Protein AF-A0A1X7UWP9-F1 (afdb_monomer_lite)

pLDDT: mean 86.21, std 8.68, range [48.62, 94.69]

Sequence (171 aa):
MSVFDPRNLPAREEELFNYGTDKINMLTSFYGSPQKVILDGQEAVSQRDIHHEETASEWKLFRRIIFKQYRDKSLQDVLLTLIGKDDMRAGFPNLSKLAEILEVIPVTTATVERSFSSMKLIKTRLRSRMGEETLEHTMRICIEGPQQLSEQTLEHIIDEYRKIKRRKIVL

Secondary structure (DSSP, 8-state):
-GGG-GGGS-SSSGGGGGTTHHHHHHHHHHHSSPPEEEETTEEEEPPP---HHHHHHHHHHHHHHHHHHSTTS-HHHHHHHHHH-HHHHHH-HHHHHHHHHHHHS--STHHHHHHHHHHHHHS-GGGTT--HHHHHHHHHHHHHS-SS--HHHHHHHHHHHHHSPPP----

Organism: Amphimedon queenslandica (NCBI:txid400682)

Structure (mmCIF, N/CA/C/O backbone):
data_AF-A0A1X7UWP9-F1
#
_entry.id   AF-A0A1X7UWP9-F1
#
loop_
_atom_site.group_PDB
_atom_site.id
_atom_site.type_symbol
_atom_site.label_atom_id
_atom_site.label_alt_id
_atom_site.label_comp_id
_atom_site.label_asym_id
_atom_site.label_entity_id
_atom_site.label_seq_id
_atom_site.pdbx_PDB_ins_code
_atom_site.Cartn_x
_atom_site.Cartn_y
_atom_site.Cartn_z
_atom_site.occupancy
_atom_site.B_iso_or_equiv
_atom_site.auth_seq_id
_atom_site.auth_comp_id
_atom_site.auth_asym_id
_atom_site.auth_atom_id
_atom_site.pdbx_PDB_model_num
ATOM 1 N N . MET A 1 1 ? 3.821 8.035 -5.578 1.00 60.84 1 MET A N 1
ATOM 2 C CA . MET A 1 1 ? 3.725 6.656 -6.110 1.00 60.84 1 MET A CA 1
ATOM 3 C C . MET A 1 1 ? 3.688 6.553 -7.642 1.00 60.84 1 MET A C 1
ATOM 5 O O . MET A 1 1 ? 3.740 5.454 -8.165 1.00 60.84 1 MET A O 1
ATOM 9 N N . SER A 1 2 ? 3.737 7.665 -8.391 1.00 76.06 2 SER A N 1
ATOM 10 C CA . SER A 1 2 ? 3.725 7.663 -9.869 1.00 76.06 2 SER A CA 1
ATOM 11 C C . SER A 1 2 ? 5.006 7.137 -10.548 1.00 76.06 2 SER A C 1
ATOM 13 O O . SER A 1 2 ? 5.155 7.269 -11.758 1.00 76.06 2 SER A O 1
ATOM 15 N N . VAL A 1 3 ? 5.964 6.632 -9.762 1.00 84.62 3 VAL A N 1
ATOM 16 C CA . VAL A 1 3 ? 7.309 6.253 -10.220 1.00 84.62 3 VAL A CA 1
ATOM 17 C C . VAL A 1 3 ? 7.295 4.965 -11.046 1.00 84.62 3 VAL A C 1
ATOM 19 O O . VAL A 1 3 ? 8.101 4.824 -11.956 1.00 84.62 3 VAL A O 1
ATOM 22 N N . PHE A 1 4 ? 6.333 4.080 -10.780 1.00 87.25 4 PHE A N 1
ATOM 23 C CA . PHE A 1 4 ? 6.108 2.846 -11.532 1.00 87.25 4 PHE A CA 1
ATOM 24 C C . PHE A 1 4 ? 5.255 3.044 -12.794 1.00 87.25 4 PHE A C 1
ATOM 26 O O . PHE A 1 4 ? 5.093 2.102 -13.559 1.00 87.25 4 PHE A O 1
ATOM 33 N N . ASP A 1 5 ? 4.694 4.239 -13.014 1.00 90.62 5 ASP A N 1
ATOM 34 C CA . ASP A 1 5 ? 3.783 4.498 -14.132 1.00 90.62 5 ASP A CA 1
ATOM 35 C C . ASP A 1 5 ? 4.580 4.758 -15.420 1.00 90.62 5 ASP A C 1
ATOM 37 O O . ASP A 1 5 ? 5.272 5.784 -15.501 1.00 90.62 5 ASP A O 1
ATOM 41 N N . PRO A 1 6 ? 4.468 3.888 -16.443 1.00 90.31 6 PRO A N 1
ATOM 42 C CA . PRO A 1 6 ? 5.228 4.027 -17.682 1.00 90.31 6 PRO A CA 1
ATOM 43 C C . PRO A 1 6 ? 4.992 5.353 -18.412 1.00 90.31 6 PRO A C 1
ATOM 45 O O . PRO A 1 6 ? 5.881 5.835 -19.112 1.00 90.31 6 PRO A O 1
ATOM 48 N N . ARG A 1 7 ? 3.835 5.996 -18.205 1.00 88.19 7 ARG A N 1
ATOM 49 C CA . ARG A 1 7 ? 3.494 7.291 -18.820 1.00 88.19 7 ARG A CA 1
ATOM 50 C C . ARG A 1 7 ? 4.367 8.439 -18.324 1.00 88.19 7 ARG A C 1
ATOM 52 O O . ARG A 1 7 ? 4.493 9.446 -19.010 1.00 88.19 7 ARG A O 1
ATOM 59 N N . ASN A 1 8 ? 4.964 8.292 -17.143 1.00 89.81 8 ASN A N 1
ATOM 60 C CA . ASN A 1 8 ? 5.840 9.301 -16.556 1.00 89.81 8 ASN A CA 1
ATOM 61 C C . ASN A 1 8 ? 7.316 9.068 -16.895 1.00 89.81 8 ASN A C 1
ATOM 63 O O . ASN A 1 8 ? 8.161 9.787 -16.359 1.00 89.81 8 ASN A O 1
ATOM 67 N N . LEU A 1 9 ? 7.648 8.046 -17.690 1.00 88.75 9 LEU A N 1
ATOM 68 C CA . LEU A 1 9 ? 9.026 7.769 -18.076 1.00 88.75 9 LEU A CA 1
ATOM 69 C C . LEU A 1 9 ? 9.564 8.854 -19.018 1.00 88.75 9 LEU A C 1
ATOM 71 O O . LEU A 1 9 ? 8.813 9.389 -19.838 1.00 88.75 9 LEU A O 1
ATOM 75 N N . PRO A 1 10 ? 10.872 9.153 -18.951 1.00 89.81 10 PRO A N 1
ATOM 76 C CA . PRO A 1 10 ? 11.497 10.090 -19.873 1.00 89.81 10 PRO A CA 1
ATOM 77 C C . PRO A 1 10 ? 11.408 9.604 -21.326 1.00 89.81 10 PRO A C 1
ATOM 79 O O . PRO A 1 10 ? 11.168 8.427 -21.614 1.00 89.81 10 PRO A O 1
ATOM 82 N N . ALA A 1 11 ? 11.624 10.513 -22.277 1.00 86.81 11 ALA A N 1
ATOM 83 C CA . ALA A 1 11 ? 11.598 10.167 -23.696 1.00 86.81 11 ALA A CA 1
ATOM 84 C C . ALA A 1 11 ? 12.811 9.304 -24.093 1.00 86.81 11 ALA A C 1
ATOM 86 O O . ALA A 1 11 ? 12.663 8.352 -24.868 1.00 86.81 11 ALA A O 1
ATOM 87 N N . ARG A 1 12 ? 13.987 9.614 -23.529 1.00 87.50 12 ARG A N 1
ATOM 88 C CA . ARG A 1 12 ? 15.296 9.036 -23.874 1.00 87.50 12 ARG A CA 1
ATOM 89 C C . ARG A 1 12 ? 15.840 8.139 -22.758 1.00 87.50 12 ARG A C 1
ATOM 91 O O . ARG A 1 12 ? 15.633 8.423 -21.582 1.00 87.50 12 ARG A O 1
ATOM 98 N N . GLU A 1 13 ? 16.579 7.084 -23.121 1.00 85.31 13 GLU A N 1
ATOM 99 C CA . GLU A 1 13 ? 17.189 6.160 -22.138 1.00 85.31 13 GLU A CA 1
ATOM 100 C C . GLU A 1 13 ? 18.277 6.856 -21.293 1.00 85.31 13 GLU A C 1
ATOM 102 O O . GLU A 1 13 ? 18.469 6.507 -20.134 1.00 85.31 13 GLU A O 1
ATOM 107 N N . GLU A 1 14 ? 18.949 7.880 -21.824 1.00 84.88 14 GLU A N 1
ATOM 108 C CA . GLU A 1 14 ? 19.995 8.638 -21.111 1.00 84.88 14 GLU A CA 1
ATOM 109 C C . GLU A 1 14 ? 19.455 9.367 -19.869 1.00 84.88 14 GLU A C 1
ATOM 111 O O . GLU A 1 14 ? 20.091 9.397 -18.816 1.00 84.88 14 GLU A O 1
ATOM 116 N N . GLU A 1 15 ? 18.228 9.880 -19.957 1.00 85.81 15 GLU A N 1
ATOM 117 C CA . GLU A 1 15 ? 17.531 10.572 -18.866 1.00 85.81 15 GLU A CA 1
ATOM 118 C C . GLU A 1 15 ? 17.038 9.601 -17.777 1.00 85.81 15 GLU A C 1
ATOM 120 O O . GLU A 1 15 ? 16.640 10.008 -16.684 1.00 85.81 15 GLU A O 1
ATOM 125 N N . LEU A 1 16 ? 17.100 8.292 -18.039 1.00 87.00 16 LEU A N 1
ATOM 126 C CA . LEU A 1 16 ? 16.669 7.258 -17.106 1.00 87.00 16 LEU A CA 1
ATOM 127 C C . LEU A 1 16 ? 17.630 7.108 -15.918 1.00 87.00 16 LEU A C 1
ATOM 129 O O . LEU A 1 16 ? 17.238 6.564 -14.887 1.00 87.00 16 LEU A O 1
ATOM 133 N N . PHE A 1 17 ? 18.876 7.590 -16.030 1.00 86.06 17 PHE A N 1
ATOM 134 C CA . PHE A 1 17 ? 19.936 7.337 -15.046 1.00 86.06 17 PHE A CA 1
ATOM 135 C C . PHE A 1 17 ? 19.601 7.817 -13.625 1.00 86.06 17 PHE A C 1
ATOM 137 O O . PHE A 1 17 ? 19.989 7.165 -12.656 1.00 86.06 17 PHE A O 1
ATOM 144 N N . ASN A 1 18 ? 18.827 8.890 -13.477 1.00 85.25 18 ASN A N 1
ATOM 145 C CA . ASN A 1 18 ? 18.381 9.392 -12.169 1.00 85.25 18 ASN A CA 1
ATOM 146 C C . ASN A 1 18 ? 16.858 9.365 -12.004 1.00 85.25 18 ASN A C 1
ATOM 148 O O . ASN A 1 18 ? 16.332 9.814 -10.987 1.00 85.25 18 ASN A O 1
ATOM 152 N N . TYR A 1 19 ? 16.135 8.812 -12.981 1.00 90.31 19 TYR A N 1
ATOM 153 C CA . TYR A 1 19 ? 14.682 8.800 -12.946 1.00 90.31 19 TYR A CA 1
ATOM 154 C C . TYR A 1 19 ? 14.162 8.024 -11.733 1.00 90.31 19 TYR A C 1
ATOM 156 O O . TYR A 1 19 ? 14.537 6.870 -11.502 1.00 90.31 19 TYR A O 1
ATOM 164 N N . GLY A 1 20 ? 13.275 8.665 -10.973 1.00 88.88 20 GLY A N 1
ATOM 165 C CA . GLY A 1 20 ? 12.548 8.042 -9.872 1.00 88.88 20 GLY A CA 1
ATOM 166 C C . GLY A 1 20 ? 13.349 7.810 -8.592 1.00 88.88 20 GLY A C 1
ATOM 167 O O . GLY A 1 20 ? 12.741 7.424 -7.599 1.00 88.88 20 GLY A O 1
ATOM 168 N N . THR A 1 21 ? 14.660 8.080 -8.576 1.00 90.44 21 THR A N 1
ATOM 169 C CA . THR A 1 21 ? 15.532 7.816 -7.419 1.00 90.44 21 THR A CA 1
ATOM 170 C C . THR A 1 21 ? 15.033 8.517 -6.155 1.00 90.44 21 THR A C 1
ATOM 172 O O . THR A 1 21 ? 14.860 7.866 -5.131 1.00 90.44 21 THR A O 1
ATOM 175 N N . ASP A 1 22 ? 14.692 9.805 -6.237 1.00 90.12 22 ASP A N 1
ATOM 176 C CA . ASP A 1 22 ? 14.207 10.567 -5.075 1.00 90.12 22 ASP A CA 1
ATOM 177 C C . ASP A 1 22 ? 12.876 10.027 -4.540 1.00 90.12 22 ASP A C 1
ATOM 179 O O . ASP A 1 22 ? 12.648 9.973 -3.333 1.00 90.12 22 ASP A O 1
ATOM 183 N N . LYS A 1 23 ? 11.994 9.578 -5.442 1.00 90.44 23 LYS A N 1
ATOM 184 C CA . LYS A 1 23 ? 10.697 8.995 -5.074 1.00 90.44 23 LYS A CA 1
ATOM 185 C C . LYS A 1 23 ? 10.872 7.637 -4.402 1.00 90.44 23 LYS A C 1
ATOM 187 O O . LYS A 1 23 ? 10.157 7.354 -3.448 1.00 90.44 23 LYS A O 1
ATOM 192 N N . ILE A 1 24 ? 11.802 6.813 -4.884 1.00 91.56 24 ILE A N 1
ATOM 193 C CA . ILE A 1 24 ? 12.131 5.533 -4.249 1.00 91.56 24 ILE A CA 1
ATOM 194 C C . ILE A 1 24 ? 12.749 5.774 -2.875 1.00 91.56 24 ILE A C 1
ATOM 196 O O . ILE A 1 24 ? 12.265 5.184 -1.921 1.00 91.56 24 ILE A O 1
ATOM 200 N N . ASN A 1 25 ? 13.697 6.708 -2.750 1.00 90.31 25 ASN A N 1
ATOM 201 C CA . ASN A 1 25 ? 14.296 7.083 -1.464 1.00 90.31 25 ASN A CA 1
ATOM 202 C C . ASN A 1 25 ? 13.250 7.586 -0.452 1.00 90.31 25 ASN A C 1
ATOM 204 O O . ASN A 1 25 ? 13.318 7.281 0.734 1.00 90.31 25 ASN A O 1
ATOM 208 N N . MET A 1 26 ? 12.254 8.348 -0.914 1.00 88.94 26 MET A N 1
ATOM 209 C CA . MET A 1 26 ? 11.132 8.777 -0.076 1.00 88.94 26 MET A CA 1
ATOM 210 C C . MET A 1 26 ? 10.262 7.595 0.383 1.00 88.94 26 MET A C 1
ATOM 212 O O . MET A 1 26 ? 9.805 7.573 1.521 1.00 88.94 26 MET A O 1
ATOM 216 N N . LEU A 1 27 ? 10.008 6.615 -0.486 1.00 87.50 27 LEU A N 1
ATOM 217 C CA . LEU A 1 27 ? 9.214 5.437 -0.126 1.00 87.50 27 LEU A CA 1
ATOM 218 C C . LEU A 1 27 ? 9.978 4.519 0.829 1.00 87.50 27 LEU A C 1
ATOM 220 O O . LEU A 1 27 ? 9.414 4.053 1.814 1.00 87.50 27 LEU A O 1
ATOM 224 N N . THR A 1 28 ? 11.260 4.283 0.577 1.00 88.25 28 THR A N 1
ATOM 225 C CA . THR A 1 28 ? 12.109 3.444 1.427 1.00 88.25 28 THR A CA 1
ATOM 226 C C . THR A 1 28 ? 12.394 4.093 2.774 1.00 88.25 28 THR A C 1
ATOM 228 O O . THR A 1 28 ? 12.511 3.375 3.759 1.00 88.25 28 THR A O 1
ATOM 231 N N . SER A 1 29 ? 12.463 5.423 2.876 1.00 86.44 29 SER A N 1
ATOM 232 C CA . SER A 1 29 ? 12.579 6.082 4.182 1.00 86.44 29 SER A CA 1
ATOM 233 C C . SER A 1 29 ? 11.316 5.896 5.026 1.00 86.44 29 SER A C 1
ATOM 235 O O . SER A 1 29 ? 11.418 5.686 6.234 1.00 86.44 29 SER A O 1
ATOM 237 N N . PHE A 1 30 ? 10.138 5.907 4.397 1.00 84.38 30 PHE A N 1
ATOM 238 C CA . PHE A 1 30 ? 8.860 5.736 5.084 1.00 84.38 30 PHE A CA 1
ATOM 239 C C . PHE A 1 30 ? 8.556 4.271 5.441 1.00 84.38 30 PHE A C 1
ATOM 241 O O . PHE A 1 30 ? 8.181 3.985 6.577 1.00 84.38 30 PHE A O 1
ATOM 248 N N . TYR A 1 31 ? 8.732 3.347 4.490 1.00 84.19 31 TYR A N 1
ATOM 249 C CA . TYR A 1 31 ? 8.383 1.924 4.633 1.00 84.19 31 TYR A CA 1
ATOM 250 C C . TYR A 1 31 ? 9.557 1.024 5.052 1.00 84.19 31 TYR A C 1
ATOM 252 O O . TYR A 1 31 ? 9.349 -0.109 5.475 1.00 84.19 31 TYR A O 1
ATOM 260 N N . GLY A 1 32 ? 10.797 1.501 4.937 1.00 82.12 32 GLY A N 1
ATOM 261 C CA . GLY A 1 32 ? 11.998 0.784 5.383 1.00 82.12 32 GLY A CA 1
ATOM 262 C C . GLY A 1 32 ? 12.440 1.137 6.805 1.00 82.12 32 GLY A C 1
ATOM 263 O O . GLY A 1 32 ? 13.357 0.508 7.338 1.00 82.12 32 GLY A O 1
ATOM 264 N N . SER A 1 33 ? 11.794 2.123 7.435 1.00 81.00 33 SER A N 1
ATOM 265 C CA . SER A 1 33 ? 12.042 2.490 8.830 1.00 81.00 33 SER A CA 1
ATOM 266 C C . SER A 1 33 ? 11.075 1.751 9.759 1.00 81.00 33 SER A C 1
ATOM 268 O O . SER A 1 33 ? 9.874 1.742 9.486 1.00 81.00 33 SER A O 1
ATOM 270 N N . PRO A 1 34 ? 11.552 1.170 10.876 1.00 79.88 34 PRO A N 1
ATOM 271 C CA . PRO A 1 34 ? 10.669 0.594 11.885 1.00 79.88 34 PRO A CA 1
ATOM 272 C C . PRO A 1 34 ? 9.696 1.650 12.418 1.00 79.88 34 PRO A C 1
ATOM 274 O O . PRO A 1 34 ? 10.117 2.743 12.806 1.00 79.88 34 PRO A O 1
ATOM 277 N N . GLN A 1 35 ? 8.405 1.329 12.458 1.00 75.19 35 GLN A N 1
ATOM 278 C CA . GLN A 1 35 ? 7.385 2.220 13.000 1.00 75.19 35 GLN A CA 1
ATOM 279 C C . GLN A 1 35 ? 7.009 1.791 14.414 1.00 75.19 35 GLN A C 1
ATOM 281 O O . GLN A 1 35 ? 6.902 0.602 14.715 1.00 75.19 35 GLN A O 1
ATOM 286 N N . LYS A 1 36 ? 6.805 2.770 15.298 1.00 79.44 36 LYS A N 1
ATOM 287 C CA . LYS A 1 36 ? 6.216 2.508 16.611 1.00 79.44 36 LYS A CA 1
ATOM 288 C C . LYS A 1 36 ? 4.729 2.231 16.433 1.00 79.44 36 LYS A C 1
ATOM 290 O O . LYS A 1 36 ? 4.012 3.065 15.885 1.00 79.44 36 LYS A O 1
ATOM 295 N N . VAL A 1 37 ? 4.277 1.085 16.919 1.00 76.25 37 VAL A N 1
ATOM 296 C CA . VAL A 1 37 ? 2.875 0.670 16.894 1.00 76.25 37 VAL A CA 1
ATOM 297 C C . VAL A 1 37 ? 2.435 0.424 18.327 1.00 76.25 37 VAL A C 1
ATOM 299 O O . VAL A 1 37 ? 3.162 -0.189 19.099 1.00 76.25 37 VAL A O 1
ATOM 302 N N . ILE A 1 38 ? 1.250 0.899 18.699 1.00 76.38 38 ILE A N 1
ATOM 303 C CA . ILE A 1 38 ? 0.651 0.558 19.990 1.00 76.38 38 ILE A CA 1
ATOM 304 C C . ILE A 1 38 ? -0.298 -0.611 19.745 1.00 76.38 38 ILE A C 1
ATOM 306 O O . ILE A 1 38 ? -1.321 -0.446 19.082 1.00 76.38 38 ILE A O 1
ATOM 310 N N . LEU A 1 39 ? 0.053 -1.785 20.265 1.00 68.38 39 LEU A N 1
ATOM 311 C CA . LEU A 1 39 ? -0.790 -2.979 20.240 1.00 68.38 39 LEU A CA 1
ATOM 312 C C . LEU A 1 39 ? -1.164 -3.309 21.683 1.00 68.38 39 LEU A C 1
ATOM 314 O O . LEU A 1 39 ? -0.286 -3.435 22.531 1.00 68.38 39 LEU A O 1
ATOM 318 N N . ASP A 1 40 ? -2.463 -3.357 21.977 1.00 73.75 40 ASP A N 1
ATOM 319 C CA . ASP A 1 40 ? -3.000 -3.656 23.314 1.00 73.75 40 ASP A CA 1
ATOM 320 C C . ASP A 1 40 ? -2.409 -2.793 24.450 1.00 73.75 40 ASP A C 1
ATOM 322 O O . ASP A 1 40 ? -2.210 -3.242 25.577 1.00 73.75 40 ASP A O 1
ATOM 326 N N . GLY A 1 41 ? -2.110 -1.523 24.154 1.00 77.38 41 GLY A N 1
ATOM 327 C CA . GLY A 1 41 ? -1.527 -0.577 25.113 1.00 77.38 41 GLY A CA 1
ATOM 328 C C . GLY A 1 41 ? -0.019 -0.738 25.346 1.00 77.38 41 GLY A C 1
ATOM 329 O O . GLY A 1 41 ? 0.540 -0.016 26.171 1.00 77.38 41 GLY A O 1
ATOM 330 N N . GLN A 1 42 ? 0.651 -1.635 24.620 1.00 75.81 42 GLN A N 1
ATOM 331 C CA . GLN A 1 42 ? 2.102 -1.817 24.656 1.00 75.81 42 GLN A CA 1
ATOM 332 C C . GLN A 1 42 ? 2.762 -1.204 23.415 1.00 75.81 42 GLN A C 1
ATOM 334 O O . GLN A 1 42 ? 2.269 -1.357 22.296 1.00 75.81 42 GLN A O 1
ATOM 339 N N . GLU A 1 43 ? 3.892 -0.511 23.604 1.00 81.31 43 GLU A N 1
ATOM 340 C CA . GLU A 1 43 ? 4.730 -0.065 22.485 1.00 81.31 43 GLU A CA 1
ATOM 341 C C . GLU A 1 43 ? 5.413 -1.280 21.842 1.00 81.31 43 GLU A C 1
ATOM 343 O O . GLU A 1 43 ? 6.301 -1.899 22.425 1.00 81.31 43 GLU A O 1
ATOM 348 N N . ALA A 1 44 ? 5.009 -1.594 20.617 1.00 74.12 44 ALA A N 1
ATOM 349 C CA . ALA A 1 44 ? 5.679 -2.516 19.720 1.00 74.12 44 ALA A CA 1
ATOM 350 C C . ALA A 1 44 ? 6.415 -1.735 18.623 1.00 74.12 44 ALA A C 1
ATOM 352 O O . ALA A 1 44 ? 6.094 -0.588 18.304 1.00 74.12 44 ALA A O 1
ATOM 353 N N . VAL A 1 45 ? 7.416 -2.369 18.020 1.00 77.31 45 VAL A N 1
ATOM 354 C CA . VAL A 1 45 ? 8.126 -1.827 16.860 1.00 77.31 45 VAL A CA 1
ATOM 355 C C . VAL A 1 45 ? 7.857 -2.754 15.686 1.00 77.31 45 VAL A C 1
ATOM 357 O O . VAL A 1 45 ? 8.110 -3.955 15.781 1.00 77.31 45 VAL A O 1
ATOM 360 N N . SER A 1 46 ? 7.323 -2.213 14.591 1.00 72.25 46 SER A N 1
ATOM 361 C CA . SER A 1 46 ? 7.096 -2.987 13.375 1.00 72.25 46 SER A CA 1
ATOM 362 C C . SER A 1 46 ? 8.430 -3.452 12.791 1.00 72.25 46 SER A C 1
ATOM 364 O O . SER A 1 46 ? 9.435 -2.734 12.823 1.00 72.25 46 SER A O 1
ATOM 366 N N . GLN A 1 47 ? 8.448 -4.661 12.233 1.00 71.06 47 GLN A N 1
ATOM 367 C CA . GLN A 1 47 ? 9.589 -5.111 11.446 1.00 71.06 47 GLN A CA 1
ATOM 368 C C . GLN A 1 47 ? 9.735 -4.220 10.202 1.00 71.06 47 GLN A C 1
ATOM 370 O O . GLN A 1 47 ? 8.755 -3.679 9.691 1.00 71.06 47 GLN A O 1
ATOM 375 N N . ARG A 1 48 ? 10.974 -4.039 9.730 1.00 70.44 48 ARG A N 1
ATOM 376 C CA . ARG A 1 48 ? 11.223 -3.377 8.446 1.00 70.44 48 ARG A CA 1
ATOM 377 C C . ARG A 1 48 ? 10.812 -4.329 7.322 1.00 70.44 48 ARG A C 1
ATOM 379 O O . ARG A 1 48 ? 11.350 -5.431 7.234 1.00 70.44 48 ARG A O 1
ATOM 386 N N . ASP A 1 49 ? 9.877 -3.905 6.484 1.00 71.06 49 ASP A N 1
ATOM 387 C CA . ASP A 1 49 ? 9.415 -4.707 5.346 1.00 71.06 49 ASP A CA 1
ATOM 388 C C . ASP A 1 49 ? 10.330 -4.556 4.120 1.00 71.06 49 ASP A C 1
ATOM 390 O O . ASP A 1 49 ? 10.268 -5.367 3.198 1.00 71.06 49 ASP A O 1
ATOM 394 N N . ILE A 1 50 ? 11.155 -3.499 4.090 1.00 84.06 50 ILE A N 1
ATOM 395 C CA . ILE A 1 50 ? 11.889 -3.052 2.900 1.00 84.06 50 ILE A CA 1
ATOM 396 C C . ILE A 1 50 ? 13.307 -2.604 3.265 1.00 84.06 50 ILE A C 1
ATOM 398 O O . ILE A 1 50 ? 13.508 -1.814 4.191 1.00 84.06 50 ILE A O 1
ATOM 402 N N . HIS A 1 51 ? 14.300 -3.051 2.496 1.00 85.50 51 HIS A N 1
ATOM 403 C CA . HIS A 1 51 ? 15.701 -2.659 2.648 1.00 85.50 51 HIS A CA 1
ATOM 404 C C . HIS A 1 51 ? 16.062 -1.512 1.700 1.00 85.50 51 HIS A C 1
ATOM 406 O O . HIS A 1 51 ? 15.972 -1.635 0.478 1.00 85.50 51 HIS A O 1
ATOM 412 N N . HIS A 1 52 ? 16.512 -0.384 2.257 1.00 84.44 52 HIS A N 1
ATOM 413 C CA . HIS A 1 52 ? 16.764 0.843 1.494 1.00 84.44 52 HIS A CA 1
ATOM 414 C C . HIS A 1 52 ? 17.790 0.659 0.357 1.00 84.44 52 HIS A C 1
ATOM 416 O O . HIS A 1 52 ? 17.537 1.053 -0.782 1.00 84.44 52 HIS A O 1
ATOM 422 N N . GLU A 1 53 ? 18.951 0.068 0.650 1.00 84.75 53 GLU A N 1
ATOM 423 C CA . GLU A 1 53 ? 20.044 -0.092 -0.324 1.00 84.75 53 GLU A CA 1
ATOM 424 C C . GLU A 1 53 ? 19.717 -1.110 -1.425 1.00 84.75 53 GLU A C 1
ATOM 426 O O . GLU A 1 53 ? 20.006 -0.878 -2.605 1.00 84.75 53 GLU A O 1
ATOM 431 N N . GLU A 1 54 ? 19.059 -2.208 -1.051 1.00 90.12 54 GLU A N 1
ATOM 432 C CA . GLU A 1 54 ? 18.603 -3.236 -1.988 1.00 90.12 54 GLU A CA 1
ATOM 433 C C . GLU A 1 54 ? 17.548 -2.665 -2.935 1.00 90.12 54 GLU A C 1
ATOM 435 O O . GLU A 1 54 ? 17.696 -2.772 -4.149 1.00 90.12 54 GLU A O 1
ATOM 440 N N . THR A 1 55 ? 16.561 -1.932 -2.408 1.00 92.06 55 THR A N 1
ATOM 441 C CA . THR A 1 55 ? 15.516 -1.288 -3.222 1.00 92.06 55 THR A CA 1
ATOM 442 C C . THR A 1 55 ? 16.105 -0.304 -4.233 1.00 92.06 55 THR A C 1
ATOM 444 O O . THR A 1 55 ? 15.659 -0.241 -5.380 1.00 92.06 55 THR A O 1
ATOM 447 N N . ALA A 1 56 ? 17.127 0.467 -3.847 1.00 91.31 56 ALA A N 1
ATOM 448 C CA . ALA A 1 56 ? 17.794 1.391 -4.762 1.00 91.31 56 ALA A CA 1
ATOM 449 C C . ALA A 1 56 ? 18.515 0.649 -5.903 1.00 91.31 56 ALA A C 1
ATOM 451 O O . ALA A 1 56 ? 18.531 1.119 -7.045 1.00 91.31 56 ALA A O 1
ATOM 452 N N . SER A 1 57 ? 19.098 -0.512 -5.607 1.00 92.19 57 SER A N 1
ATOM 453 C CA . SER A 1 57 ? 19.766 -1.370 -6.590 1.00 92.19 57 SER A CA 1
ATOM 454 C C . SER A 1 57 ? 18.759 -2.057 -7.517 1.00 92.19 57 SER A C 1
ATOM 456 O O . SER A 1 57 ? 18.914 -1.997 -8.739 1.00 92.19 57 SER A O 1
ATOM 458 N N . GLU A 1 58 ? 17.679 -2.601 -6.957 1.00 94.38 58 GLU A N 1
ATOM 459 C CA . GLU A 1 58 ? 16.538 -3.151 -7.692 1.00 94.38 58 GLU A CA 1
ATOM 460 C C . GLU A 1 58 ? 15.943 -2.110 -8.645 1.00 94.38 58 GLU A C 1
ATOM 462 O O . GLU A 1 58 ? 15.769 -2.380 -9.833 1.00 94.38 58 GLU A O 1
ATOM 467 N N . TRP A 1 59 ? 15.708 -0.882 -8.170 1.00 94.44 59 TRP A N 1
ATOM 468 C CA . TRP A 1 59 ? 15.136 0.195 -8.980 1.00 94.44 59 TRP A CA 1
ATOM 469 C C . TRP A 1 59 ? 16.007 0.562 -10.182 1.00 94.44 59 TRP A C 1
ATOM 471 O O . TRP A 1 59 ? 15.491 0.767 -11.284 1.00 94.44 59 TRP A O 1
ATOM 481 N N . LYS A 1 60 ? 17.335 0.613 -10.004 1.00 92.31 60 LYS A N 1
ATOM 482 C CA . LYS A 1 60 ? 18.278 0.916 -11.094 1.00 92.31 60 LYS A CA 1
ATOM 483 C C . LYS A 1 60 ? 18.151 -0.067 -12.255 1.00 92.31 60 LYS A C 1
ATOM 485 O O . LYS A 1 60 ? 18.286 0.355 -13.408 1.00 92.31 60 LYS A O 1
ATOM 490 N N . LEU A 1 61 ? 17.898 -1.340 -11.954 1.00 92.75 61 LEU A N 1
ATOM 491 C CA . LEU A 1 61 ? 17.681 -2.400 -12.936 1.00 92.75 61 LEU A CA 1
ATOM 492 C C . LEU A 1 61 ? 16.253 -2.351 -13.486 1.00 92.75 61 LEU A C 1
ATOM 494 O O . LEU A 1 61 ? 16.056 -2.278 -14.702 1.00 92.75 61 LEU A O 1
ATOM 498 N N . PHE A 1 62 ? 15.260 -2.313 -12.600 1.00 93.06 62 PHE A N 1
ATOM 499 C CA . PHE A 1 62 ? 13.853 -2.414 -12.961 1.00 93.06 62 PHE A CA 1
ATOM 500 C C . PHE A 1 62 ? 13.383 -1.256 -13.840 1.00 93.06 62 PHE A C 1
ATOM 502 O O . PHE A 1 62 ? 12.713 -1.489 -14.840 1.00 93.06 62 PHE A O 1
ATOM 509 N N . ARG A 1 63 ? 13.812 -0.012 -13.588 1.00 91.25 63 ARG A N 1
ATOM 510 C CA . ARG A 1 63 ? 13.437 1.131 -14.444 1.00 91.25 63 ARG A CA 1
ATOM 511 C C . ARG A 1 63 ? 13.830 0.939 -15.914 1.00 91.25 63 ARG A C 1
ATOM 513 O O . ARG A 1 63 ? 13.132 1.425 -16.800 1.00 91.25 63 ARG A O 1
ATOM 520 N N . ARG A 1 64 ? 14.915 0.199 -16.189 1.00 91.25 64 ARG A N 1
ATOM 521 C CA . ARG A 1 64 ? 15.331 -0.158 -17.559 1.00 91.25 64 ARG A CA 1
ATOM 522 C C . ARG A 1 64 ? 14.392 -1.189 -18.170 1.00 91.25 64 ARG A C 1
ATOM 524 O O . ARG A 1 64 ? 14.088 -1.098 -19.356 1.00 91.25 64 ARG A O 1
ATOM 531 N N . ILE A 1 65 ? 13.918 -2.136 -17.362 1.00 91.56 65 ILE A N 1
ATOM 532 C CA . ILE A 1 65 ? 12.918 -3.130 -17.761 1.00 91.56 65 ILE A CA 1
ATOM 533 C C . ILE A 1 65 ? 11.599 -2.433 -18.093 1.00 91.56 65 ILE A C 1
ATOM 535 O O . ILE A 1 65 ? 11.078 -2.656 -19.183 1.00 91.56 65 ILE A O 1
ATOM 539 N N . ILE A 1 66 ? 11.104 -1.532 -17.235 1.00 91.69 66 ILE A N 1
ATOM 540 C CA . ILE A 1 66 ? 9.873 -0.777 -17.521 1.00 91.69 66 ILE A CA 1
ATOM 541 C C . ILE A 1 66 ? 10.030 0.008 -18.831 1.00 91.69 66 ILE A C 1
ATOM 543 O O . ILE A 1 66 ? 9.180 -0.092 -19.713 1.00 91.69 66 ILE A O 1
ATOM 547 N N . PHE A 1 67 ? 11.149 0.723 -18.998 1.00 91.38 67 PHE A N 1
ATOM 548 C CA . PHE A 1 67 ? 11.413 1.529 -20.193 1.00 91.38 67 PHE A CA 1
ATOM 549 C C . PHE A 1 67 ? 11.452 0.713 -21.491 1.00 91.38 67 PHE A C 1
ATOM 551 O O . PHE A 1 67 ? 10.986 1.195 -22.523 1.00 91.38 67 PHE A O 1
ATOM 558 N N . LYS A 1 68 ? 12.007 -0.507 -21.462 1.00 90.94 68 LYS A N 1
ATOM 559 C CA . LYS A 1 68 ? 12.179 -1.342 -22.664 1.00 90.94 68 LYS A CA 1
ATOM 560 C C . LYS A 1 68 ? 11.001 -2.266 -22.953 1.00 90.94 68 LYS A C 1
ATOM 562 O O . LYS A 1 68 ? 10.715 -2.507 -24.118 1.00 90.94 68 LYS A O 1
ATOM 567 N N . GLN A 1 69 ? 10.363 -2.812 -21.921 1.00 90.62 69 GLN A N 1
ATOM 568 C CA . GLN A 1 69 ? 9.418 -3.927 -22.057 1.00 90.62 69 GLN A CA 1
ATOM 569 C C . GLN A 1 69 ? 7.982 -3.581 -21.649 1.00 90.62 69 GLN A C 1
ATOM 571 O O . GLN A 1 69 ? 7.069 -4.293 -22.050 1.00 90.62 69 GLN A O 1
ATOM 576 N N . TYR A 1 70 ? 7.772 -2.518 -20.865 1.00 89.94 70 TYR A N 1
ATOM 577 C CA . TYR A 1 70 ? 6.454 -2.174 -20.312 1.00 89.94 70 TYR A CA 1
ATOM 578 C C . TYR A 1 70 ? 6.045 -0.725 -20.610 1.00 89.94 70 TYR A C 1
ATOM 580 O O . TYR A 1 70 ? 5.183 -0.169 -19.935 1.00 89.94 70 TYR A O 1
ATOM 588 N N . ARG A 1 71 ? 6.654 -0.086 -21.616 1.00 88.69 71 ARG A N 1
ATOM 589 C CA . ARG A 1 71 ? 6.421 1.334 -21.930 1.00 88.69 71 ARG A CA 1
ATOM 590 C C . ARG A 1 71 ? 4.990 1.623 -22.391 1.00 88.69 71 ARG A C 1
ATOM 592 O O . ARG A 1 71 ? 4.475 2.707 -22.145 1.00 88.69 71 ARG A O 1
ATOM 599 N N . ASP A 1 72 ? 4.370 0.657 -23.057 1.00 90.44 72 ASP A N 1
ATOM 600 C CA . ASP A 1 72 ? 2.992 0.682 -23.557 1.00 90.44 72 ASP A CA 1
ATOM 601 C C . ASP A 1 72 ? 1.960 0.199 -22.525 1.00 90.44 72 ASP A C 1
ATOM 603 O O . ASP A 1 72 ? 0.767 0.159 -22.821 1.00 90.44 72 ASP A O 1
ATOM 607 N N . LYS A 1 73 ? 2.400 -0.201 -21.327 1.00 92.31 73 LYS A N 1
ATOM 608 C CA . LYS A 1 73 ? 1.540 -0.808 -20.307 1.00 92.31 73 LYS A CA 1
ATOM 609 C C . LYS A 1 73 ? 0.987 0.223 -19.335 1.00 92.31 73 LYS A C 1
ATOM 611 O O . LYS A 1 73 ? 1.531 1.315 -19.167 1.00 92.31 73 LYS A O 1
ATOM 616 N N . SER A 1 74 ? -0.119 -0.127 -18.685 1.00 92.31 74 SER A N 1
ATOM 617 C CA . SER A 1 74 ? -0.665 0.694 -17.609 1.00 92.31 74 SER A CA 1
ATOM 618 C C . SER A 1 74 ? 0.164 0.543 -16.329 1.00 92.31 74 SER A C 1
ATOM 620 O O . SER A 1 74 ? 0.902 -0.429 -16.161 1.00 92.31 74 SER A O 1
ATOM 622 N N . LEU A 1 75 ? 0.012 1.488 -15.394 1.00 90.69 75 LEU A N 1
ATOM 623 C CA . LEU A 1 75 ? 0.558 1.340 -14.041 1.00 90.69 75 LEU A CA 1
ATOM 624 C C . LEU A 1 75 ? 0.113 0.007 -13.418 1.00 90.69 75 LEU A C 1
ATOM 626 O O . LEU A 1 75 ? 0.950 -0.717 -12.892 1.00 90.69 75 LEU A O 1
ATOM 630 N N . GLN A 1 76 ? -1.172 -0.340 -13.544 1.00 90.94 76 GLN A N 1
ATOM 631 C CA . GLN A 1 76 ? -1.727 -1.570 -12.979 1.00 90.94 76 GLN A CA 1
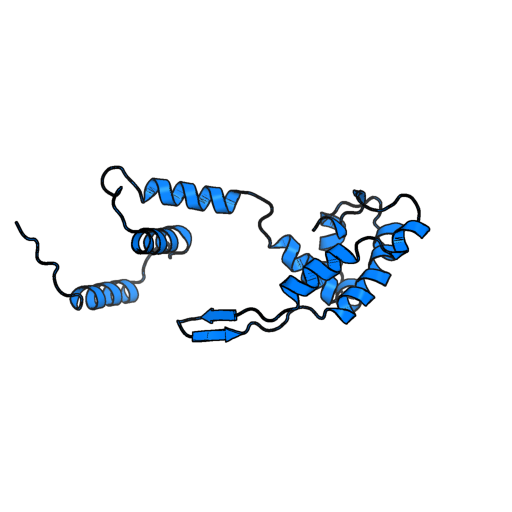ATOM 632 C C . GLN A 1 76 ? -1.024 -2.817 -13.522 1.00 90.94 76 GLN A C 1
ATOM 634 O O . GLN A 1 76 ? -0.663 -3.704 -12.759 1.00 90.94 76 GLN A O 1
ATOM 639 N N . ASP A 1 77 ? -0.769 -2.871 -14.830 1.00 92.81 77 ASP A N 1
ATOM 640 C CA . ASP A 1 77 ? -0.086 -4.011 -15.450 1.00 92.81 77 ASP A CA 1
ATOM 641 C C . ASP A 1 77 ? 1.345 -4.176 -14.922 1.00 92.81 77 ASP A C 1
ATOM 643 O O . ASP A 1 77 ? 1.812 -5.299 -14.725 1.00 92.81 77 ASP A O 1
ATOM 647 N N . VAL A 1 78 ? 2.052 -3.065 -14.681 1.00 93.56 78 VAL A N 1
ATOM 648 C CA . VAL A 1 78 ? 3.410 -3.077 -14.115 1.00 93.56 78 VAL A CA 1
ATOM 649 C C . VAL A 1 78 ? 3.391 -3.581 -12.673 1.00 93.56 78 VAL A C 1
ATOM 651 O O . VAL A 1 78 ? 4.208 -4.433 -12.321 1.00 93.56 78 VAL A O 1
ATOM 654 N N . LEU A 1 79 ? 2.452 -3.103 -11.853 1.00 93.06 79 LEU A N 1
ATOM 655 C CA . LEU A 1 79 ? 2.314 -3.533 -10.459 1.00 93.06 79 LEU A CA 1
ATOM 656 C C . LEU A 1 79 ? 1.925 -5.008 -10.370 1.00 93.06 79 LEU A C 1
ATOM 658 O O . LEU A 1 79 ? 2.606 -5.783 -9.703 1.00 93.06 79 LEU A O 1
ATOM 662 N N . LEU A 1 80 ? 0.919 -5.436 -11.133 1.00 92.44 80 LEU A N 1
ATOM 663 C CA . LEU A 1 80 ? 0.524 -6.841 -11.214 1.00 92.44 80 LEU A CA 1
ATOM 664 C C . LEU A 1 80 ? 1.631 -7.727 -11.789 1.00 92.44 80 LEU A C 1
ATOM 666 O O . LEU A 1 80 ? 1.694 -8.900 -11.451 1.00 92.44 80 LEU A O 1
ATOM 670 N N . THR A 1 81 ? 2.528 -7.199 -12.623 1.00 93.38 81 THR A N 1
ATOM 671 C CA . THR A 1 81 ? 3.695 -7.955 -13.099 1.00 93.38 81 THR A CA 1
ATOM 672 C C . THR A 1 81 ? 4.723 -8.173 -11.991 1.00 93.38 81 THR A C 1
ATOM 674 O O . THR A 1 81 ? 5.237 -9.284 -11.866 1.00 93.38 81 THR A O 1
ATOM 677 N N . LEU A 1 82 ? 5.013 -7.140 -11.193 1.00 93.31 82 LEU A N 1
ATOM 678 C CA . LEU A 1 82 ? 5.899 -7.244 -10.029 1.00 93.31 82 LEU A CA 1
ATOM 679 C C . LEU A 1 82 ? 5.345 -8.231 -8.996 1.00 93.31 82 LEU A C 1
ATOM 681 O O . LEU A 1 82 ? 6.085 -9.041 -8.457 1.00 93.31 82 LEU A O 1
ATOM 685 N N . ILE A 1 83 ? 4.033 -8.199 -8.763 1.00 93.12 83 ILE A N 1
ATOM 686 C CA . ILE A 1 83 ? 3.358 -9.051 -7.778 1.00 93.12 83 ILE A CA 1
ATOM 687 C C . ILE A 1 83 ? 3.082 -10.455 -8.346 1.00 93.12 83 ILE A C 1
ATOM 689 O O . ILE A 1 83 ? 3.095 -11.439 -7.625 1.00 93.12 83 ILE A O 1
ATOM 693 N N . GLY A 1 84 ? 2.795 -10.594 -9.635 1.00 89.81 84 GLY A N 1
ATOM 694 C CA . GLY A 1 84 ? 2.232 -11.825 -10.195 1.00 89.81 84 GLY A CA 1
ATOM 695 C C . GLY A 1 84 ? 3.245 -12.822 -10.755 1.00 89.81 84 GLY A C 1
ATOM 696 O O . GLY A 1 84 ? 2.894 -13.986 -10.926 1.00 89.81 84 GLY A O 1
ATOM 697 N N . LYS A 1 85 ? 4.474 -12.398 -11.077 1.00 91.94 85 LYS A N 1
ATOM 698 C CA . LYS A 1 85 ? 5.491 -13.273 -11.688 1.00 91.94 85 LYS A CA 1
ATOM 699 C C . LYS A 1 85 ? 6.567 -13.661 -10.682 1.00 91.94 85 LYS A C 1
ATOM 701 O O . LYS A 1 85 ? 7.234 -12.783 -10.140 1.00 91.94 85 LYS A O 1
ATOM 706 N N . ASP A 1 86 ? 6.807 -14.960 -10.526 1.00 91.38 86 ASP A N 1
ATOM 707 C CA . ASP A 1 86 ? 7.803 -15.484 -9.581 1.00 91.38 86 ASP A CA 1
ATOM 708 C C . ASP A 1 86 ? 9.215 -14.950 -9.857 1.00 91.38 86 ASP A C 1
ATOM 710 O O . ASP A 1 86 ? 9.889 -14.506 -8.932 1.00 91.38 86 ASP A O 1
ATOM 714 N N . ASP A 1 87 ? 9.625 -14.867 -11.126 1.00 92.19 87 ASP A N 1
ATOM 715 C CA . ASP A 1 87 ? 10.926 -14.294 -11.505 1.00 92.19 87 ASP A CA 1
ATOM 716 C C . ASP A 1 87 ? 11.047 -12.809 -11.125 1.00 92.19 87 ASP A C 1
ATOM 718 O O . ASP A 1 87 ? 12.119 -12.342 -10.740 1.00 92.19 87 ASP A O 1
ATOM 722 N N . MET A 1 88 ? 9.945 -12.054 -11.217 1.00 92.38 88 MET A N 1
ATOM 723 C CA . MET A 1 88 ? 9.924 -10.635 -10.845 1.00 92.38 88 MET A CA 1
ATOM 724 C C . MET A 1 88 ? 9.961 -10.470 -9.329 1.00 92.38 88 MET A C 1
ATOM 726 O O . MET A 1 88 ? 10.701 -9.625 -8.835 1.00 92.38 88 MET A O 1
ATOM 730 N N . ARG A 1 89 ? 9.237 -11.315 -8.591 1.00 91.94 89 ARG A N 1
ATOM 731 C CA . ARG A 1 89 ? 9.274 -11.341 -7.126 1.00 91.94 89 ARG A CA 1
ATOM 732 C C . ARG A 1 89 ? 10.637 -11.757 -6.588 1.00 91.94 89 ARG A C 1
ATOM 734 O O . ARG A 1 89 ? 11.109 -11.166 -5.624 1.00 91.94 89 ARG A O 1
ATOM 741 N N . ALA A 1 90 ? 11.280 -12.738 -7.216 1.00 92.12 90 ALA A N 1
ATOM 742 C CA . ALA A 1 90 ? 12.608 -13.202 -6.831 1.00 92.12 90 ALA A CA 1
ATOM 743 C C . ALA A 1 90 ? 13.707 -12.192 -7.200 1.00 92.12 90 ALA A C 1
ATOM 745 O O . ALA A 1 90 ? 14.645 -11.999 -6.431 1.00 92.12 90 ALA A O 1
ATOM 746 N N . GLY A 1 91 ? 13.598 -11.541 -8.363 1.00 92.81 91 GLY A N 1
ATOM 747 C CA . GLY A 1 91 ? 14.574 -10.551 -8.828 1.00 92.81 91 GLY A CA 1
ATOM 748 C C . GLY A 1 91 ? 14.411 -9.159 -8.212 1.00 92.81 91 GLY A C 1
ATOM 749 O O . GLY A 1 91 ? 15.387 -8.416 -8.126 1.00 92.81 91 GLY A O 1
ATOM 750 N N . PHE A 1 92 ? 13.193 -8.806 -7.792 1.00 94.69 92 PHE A N 1
ATOM 751 C CA . PHE A 1 92 ? 12.839 -7.494 -7.248 1.00 94.69 92 PHE A CA 1
ATOM 752 C C . PHE A 1 92 ? 11.934 -7.612 -6.005 1.00 94.69 92 PHE A C 1
ATOM 754 O O . PHE A 1 92 ? 10.799 -7.114 -6.019 1.00 94.69 92 PHE A O 1
ATOM 761 N N . PRO A 1 93 ? 12.376 -8.295 -4.933 1.00 93.25 93 PRO A N 1
ATOM 762 C CA . PRO A 1 93 ? 11.540 -8.559 -3.761 1.00 93.25 93 PRO A CA 1
ATOM 763 C C . PRO A 1 93 ? 11.075 -7.276 -3.062 1.00 93.25 93 PRO A C 1
ATOM 765 O O . PRO A 1 93 ? 9.903 -7.165 -2.693 1.00 93.25 93 PRO A O 1
ATOM 768 N N . ASN A 1 94 ? 11.944 -6.269 -2.935 1.00 93.44 94 ASN A N 1
ATOM 769 C CA . ASN A 1 94 ? 11.594 -5.013 -2.277 1.00 93.44 94 ASN A CA 1
ATOM 770 C C . ASN A 1 94 ? 10.634 -4.170 -3.136 1.00 93.44 94 ASN A C 1
ATOM 772 O O . ASN A 1 94 ? 9.667 -3.605 -2.618 1.00 93.44 94 ASN A O 1
ATOM 776 N N . LEU A 1 95 ? 10.841 -4.105 -4.458 1.00 93.88 95 LEU A N 1
ATOM 777 C CA . LEU A 1 95 ? 9.902 -3.422 -5.360 1.00 93.88 95 LEU A CA 1
ATOM 778 C C . LEU A 1 95 ? 8.552 -4.138 -5.442 1.00 93.88 95 LEU A C 1
ATOM 780 O O . LEU A 1 95 ? 7.522 -3.473 -5.543 1.00 93.88 95 LEU A O 1
ATOM 784 N N . SER A 1 96 ? 8.542 -5.468 -5.362 1.00 93.56 96 SER A N 1
ATOM 785 C CA . SER A 1 96 ? 7.307 -6.256 -5.296 1.00 93.56 96 SER A CA 1
ATOM 786 C C . SER A 1 96 ? 6.529 -5.931 -4.027 1.00 93.56 96 SER A C 1
ATOM 788 O O . SER A 1 96 ? 5.322 -5.711 -4.090 1.00 93.56 96 SER A O 1
ATOM 790 N N . LYS A 1 97 ? 7.221 -5.773 -2.893 1.00 91.00 97 LYS A N 1
ATOM 791 C CA . LYS A 1 97 ? 6.593 -5.326 -1.648 1.00 91.00 97 LYS A CA 1
ATOM 792 C C . LYS A 1 97 ? 6.031 -3.907 -1.750 1.00 91.00 97 LYS A C 1
ATOM 794 O O . LYS A 1 97 ? 4.914 -3.661 -1.303 1.00 91.00 97 LYS A O 1
ATOM 799 N N . LEU A 1 98 ? 6.757 -2.980 -2.382 1.00 90.94 98 LEU A N 1
ATOM 800 C CA . LEU A 1 98 ? 6.238 -1.633 -2.665 1.00 90.94 98 LEU A CA 1
ATOM 801 C C . LEU A 1 98 ? 5.004 -1.662 -3.571 1.00 90.94 98 LEU A C 1
ATOM 803 O O . LEU A 1 98 ? 4.096 -0.856 -3.371 1.00 90.94 98 LEU A O 1
ATOM 807 N N . ALA A 1 99 ? 4.967 -2.566 -4.551 1.00 91.50 99 ALA A N 1
ATOM 808 C CA . ALA A 1 99 ? 3.807 -2.744 -5.413 1.00 91.50 99 ALA A CA 1
ATOM 809 C C . ALA A 1 99 ? 2.601 -3.264 -4.616 1.00 91.50 99 ALA A C 1
ATOM 811 O O . ALA A 1 99 ? 1.524 -2.692 -4.731 1.00 91.50 99 ALA A O 1
ATOM 812 N N . GLU A 1 100 ? 2.787 -4.261 -3.744 1.00 90.44 100 GLU A N 1
ATOM 813 C CA . GLU A 1 100 ? 1.728 -4.749 -2.844 1.00 90.44 100 GLU A CA 1
ATOM 814 C C . GLU A 1 100 ? 1.182 -3.632 -1.947 1.00 90.44 100 GLU A C 1
ATOM 816 O O . GLU A 1 100 ? -0.029 -3.466 -1.825 1.00 90.44 100 GLU A O 1
ATOM 821 N N . ILE A 1 101 ? 2.068 -2.827 -1.354 1.00 88.38 101 ILE A N 1
ATOM 822 C CA . ILE A 1 101 ? 1.671 -1.678 -0.533 1.00 88.38 101 ILE A CA 1
ATOM 823 C C . ILE A 1 101 ? 0.845 -0.688 -1.363 1.00 88.38 101 ILE A C 1
ATOM 825 O O . ILE A 1 101 ? -0.195 -0.224 -0.907 1.00 88.38 101 ILE A O 1
ATOM 829 N N . LEU A 1 102 ? 1.275 -0.380 -2.586 1.00 87.38 102 LEU A N 1
ATOM 830 C CA . LEU A 1 102 ? 0.568 0.541 -3.475 1.00 87.38 102 LEU A CA 1
ATOM 831 C C . LEU A 1 102 ? -0.831 0.033 -3.862 1.00 87.38 102 LEU A C 1
ATOM 833 O O . LEU A 1 102 ? -1.754 0.841 -3.904 1.00 87.38 102 LEU A O 1
ATOM 837 N N . GLU A 1 103 ? -1.011 -1.270 -4.078 1.00 85.56 103 GLU A N 1
ATOM 838 C CA . GLU A 1 103 ? -2.331 -1.864 -4.353 1.00 85.56 103 GLU A CA 1
ATOM 839 C C . GLU A 1 103 ? -3.286 -1.776 -3.151 1.00 85.56 103 GLU A C 1
ATOM 841 O O . GLU A 1 103 ? -4.500 -1.663 -3.320 1.00 85.56 103 GLU A O 1
ATOM 846 N N . VAL A 1 104 ? -2.751 -1.817 -1.928 1.00 84.69 104 VAL A N 1
ATOM 847 C CA . VAL A 1 104 ? -3.552 -1.795 -0.691 1.00 84.69 104 VAL A CA 1
ATOM 848 C C . VAL A 1 104 ? -3.811 -0.370 -0.195 1.00 84.69 104 VAL A C 1
ATOM 850 O O . VAL A 1 104 ? -4.773 -0.137 0.541 1.00 84.69 104 VAL A O 1
ATOM 853 N N . ILE A 1 105 ? -2.998 0.612 -0.601 1.00 78.62 105 ILE A N 1
ATOM 854 C CA . ILE A 1 105 ? -3.243 2.009 -0.241 1.00 78.62 105 ILE A CA 1
ATOM 855 C C . ILE A 1 105 ? -4.554 2.463 -0.893 1.00 78.62 105 ILE A C 1
ATOM 857 O O . ILE A 1 105 ? -4.680 2.430 -2.119 1.00 78.62 105 ILE A O 1
ATOM 861 N N . PRO A 1 106 ? -5.530 2.955 -0.110 1.00 64.56 106 PRO A N 1
ATOM 862 C CA . PRO A 1 106 ? -6.752 3.496 -0.675 1.00 64.56 106 PRO A CA 1
ATOM 863 C C . PRO A 1 106 ? -6.410 4.723 -1.527 1.00 64.56 106 PRO A C 1
ATOM 865 O O . PRO A 1 106 ? -6.102 5.797 -1.017 1.00 64.56 106 PRO A O 1
ATOM 868 N N . VAL A 1 107 ? -6.469 4.563 -2.850 1.00 61.81 107 VAL A N 1
ATOM 869 C CA . VAL A 1 107 ? -6.289 5.664 -3.812 1.00 61.81 107 VAL A CA 1
ATOM 870 C C . VAL A 1 107 ? -7.514 6.593 -3.813 1.00 61.81 107 VAL A C 1
ATOM 872 O O . VAL A 1 107 ? -7.440 7.729 -4.276 1.00 61.81 107 VAL A O 1
ATOM 875 N N . THR A 1 108 ? -8.649 6.133 -3.275 1.00 61.03 108 THR A N 1
ATOM 876 C CA . THR A 1 108 ? -9.929 6.849 -3.299 1.00 61.03 108 THR A CA 1
ATOM 877 C C . THR A 1 108 ? -10.339 7.381 -1.926 1.00 61.03 108 THR A C 1
ATOM 879 O O . THR A 1 108 ? -9.988 6.839 -0.878 1.00 61.03 108 THR A O 1
ATOM 882 N N . THR A 1 109 ? -11.163 8.429 -1.931 1.00 61.62 109 THR A N 1
ATOM 883 C CA . THR A 1 109 ? -11.786 9.028 -0.740 1.00 61.62 109 THR A CA 1
ATOM 884 C C . THR A 1 109 ? -12.833 8.131 -0.078 1.00 61.62 109 THR A C 1
ATOM 886 O O . THR A 1 109 ? -13.390 8.521 0.944 1.00 61.62 109 THR A O 1
ATOM 889 N N . ALA A 1 110 ? -13.091 6.925 -0.595 1.00 69.88 110 ALA A N 1
ATOM 890 C CA . ALA A 1 110 ? -14.168 6.052 -0.130 1.00 69.88 110 ALA A CA 1
ATOM 891 C C . ALA A 1 110 ? -14.081 5.733 1.375 1.00 69.88 110 ALA A C 1
ATOM 893 O O . ALA A 1 110 ? -15.099 5.728 2.069 1.00 69.88 110 ALA A O 1
ATOM 894 N N . THR A 1 111 ? -12.874 5.525 1.914 1.00 68.00 111 THR A N 1
ATOM 895 C CA . THR A 1 111 ? -12.674 5.307 3.359 1.00 68.00 111 THR A CA 1
ATOM 896 C C . THR A 1 111 ? -13.051 6.549 4.168 1.00 68.00 111 THR A C 1
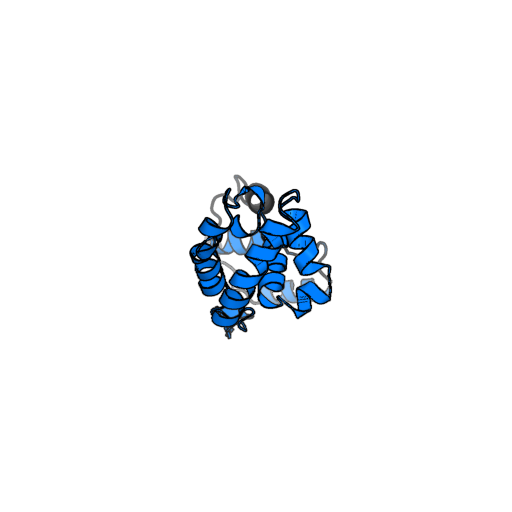ATOM 898 O O . THR A 1 111 ? -13.708 6.452 5.203 1.00 68.00 111 THR A O 1
ATOM 901 N N . VAL A 1 112 ? -12.695 7.733 3.669 1.00 78.06 112 VAL A N 1
ATOM 902 C CA . VAL A 1 112 ? -13.014 9.017 4.303 1.00 78.06 112 VAL A CA 1
ATOM 903 C C . VAL A 1 112 ? -14.523 9.279 4.252 1.00 78.06 112 VAL A C 1
ATOM 905 O O . VAL A 1 112 ? -15.124 9.645 5.261 1.00 78.06 112 VAL A O 1
ATOM 908 N N . GLU A 1 113 ? -15.168 9.006 3.118 1.00 84.31 113 GLU A N 1
ATOM 909 C CA . GLU A 1 113 ? -16.619 9.120 2.938 1.00 84.31 113 GLU A CA 1
ATOM 910 C C . GLU A 1 113 ? -17.395 8.170 3.858 1.00 84.31 113 GLU A C 1
ATOM 912 O O . GLU A 1 113 ? -18.376 8.584 4.484 1.00 84.31 113 GLU A O 1
ATOM 917 N N . ARG A 1 114 ? -16.929 6.923 4.018 1.00 83.50 114 ARG A N 1
ATOM 918 C CA . ARG A 1 114 ? -17.504 5.957 4.968 1.00 83.50 114 ARG A CA 1
ATOM 919 C C . ARG A 1 114 ? -17.418 6.472 6.405 1.00 83.50 114 ARG A C 1
ATOM 921 O O . ARG A 1 114 ? -18.415 6.418 7.131 1.00 83.50 114 ARG A O 1
ATOM 928 N N . SER A 1 115 ? -16.268 7.016 6.802 1.00 88.62 115 SER A N 1
ATOM 929 C CA . SER A 1 115 ? -16.070 7.608 8.129 1.00 88.62 115 SER A CA 1
ATOM 930 C C . SER A 1 115 ? -16.988 8.809 8.364 1.00 88.62 115 SER A C 1
ATOM 932 O O . SER A 1 115 ? -17.657 8.873 9.395 1.00 88.62 115 SER A O 1
ATOM 934 N N . PHE A 1 116 ? -17.112 9.726 7.399 1.00 89.19 116 PHE A N 1
ATOM 935 C CA . PHE A 1 116 ? -18.019 10.875 7.510 1.00 89.19 116 PHE A CA 1
ATOM 936 C C . PHE A 1 116 ? -19.497 10.472 7.531 1.00 89.19 116 PHE A C 1
ATOM 938 O O . PHE A 1 116 ? -20.274 11.042 8.300 1.00 89.19 116 PHE A O 1
ATOM 945 N N . SER A 1 117 ? -19.895 9.476 6.736 1.00 90.25 117 SER A N 1
ATOM 946 C CA . SER A 1 117 ? -21.258 8.935 6.747 1.00 90.25 117 SER A CA 1
ATOM 947 C C . SER A 1 117 ? -21.599 8.321 8.109 1.00 90.25 117 SER A C 1
ATOM 949 O O . SER A 1 117 ? -22.618 8.661 8.714 1.00 90.25 117 SER A O 1
ATOM 951 N N . SER A 1 118 ? -20.688 7.516 8.659 1.00 91.12 118 SER A N 1
ATOM 952 C CA . SER A 1 118 ? -20.829 6.923 9.995 1.00 91.12 118 SER A CA 1
ATOM 953 C C . SER A 1 118 ? -20.890 8.000 11.081 1.00 91.12 118 SER A C 1
ATOM 955 O O . SER A 1 118 ? -21.767 7.975 11.947 1.00 91.12 118 SER A O 1
ATOM 957 N N . MET A 1 119 ? -20.027 9.018 10.996 1.00 93.00 119 MET A N 1
ATOM 958 C CA . MET A 1 119 ? -20.048 10.156 11.916 1.00 93.00 119 MET A CA 1
ATOM 959 C C . MET A 1 119 ? -21.382 10.906 11.863 1.00 93.00 119 MET A C 1
ATOM 961 O O . MET A 1 119 ? -21.900 11.290 12.909 1.00 93.00 119 MET A O 1
ATOM 965 N N . LYS A 1 120 ? -21.969 11.089 10.674 1.00 91.31 120 LYS A N 1
ATOM 966 C CA . LYS A 1 120 ? -23.277 11.739 10.501 1.00 91.31 120 LYS A CA 1
ATOM 967 C C . LYS A 1 120 ? -24.412 10.947 11.159 1.00 91.31 120 LYS A C 1
ATOM 969 O O . LYS A 1 120 ? -25.322 11.558 11.716 1.00 91.31 120 LYS A O 1
ATOM 974 N N . LEU A 1 121 ? -24.355 9.613 11.131 1.00 91.81 121 LEU A N 1
ATOM 975 C CA . LEU A 1 121 ? -25.327 8.749 11.814 1.00 91.81 121 LEU A CA 1
ATOM 976 C C . LEU A 1 121 ? -25.171 8.795 13.341 1.00 91.81 121 LEU A C 1
ATOM 978 O O . LEU A 1 121 ? -26.163 8.798 14.069 1.00 91.81 121 LEU A O 1
ATOM 982 N N . ILE A 1 122 ? -23.935 8.870 13.839 1.00 92.75 122 ILE A N 1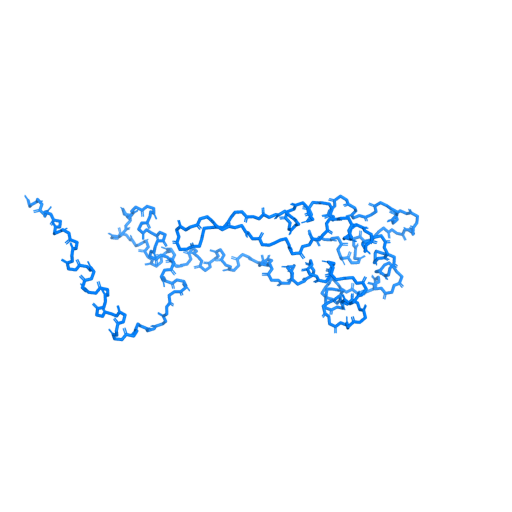
ATOM 983 C CA . ILE A 1 122 ? -23.642 8.894 15.279 1.00 92.75 122 ILE A CA 1
ATOM 984 C C . ILE A 1 122 ? -23.921 10.276 15.885 1.00 92.75 122 ILE A C 1
ATOM 986 O O . ILE A 1 122 ? -24.566 10.387 16.934 1.00 92.75 122 ILE A O 1
ATOM 990 N N . LYS A 1 123 ? -23.452 11.342 15.231 1.00 92.38 123 LYS A N 1
ATOM 991 C CA . LYS A 1 123 ? -23.526 12.725 15.711 1.00 92.38 123 LYS A CA 1
ATOM 992 C C . LYS A 1 123 ? -24.821 13.391 15.253 1.00 92.38 123 LYS A C 1
ATOM 994 O O . LYS A 1 123 ? -24.849 14.262 14.388 1.00 92.38 123 LYS A O 1
ATOM 999 N N . THR A 1 124 ? -25.918 12.976 15.873 1.00 91.62 124 THR A N 1
ATOM 1000 C CA . THR A 1 124 ? -27.245 13.561 15.647 1.00 91.62 124 THR A CA 1
ATOM 1001 C C . THR A 1 124 ? -27.437 14.856 16.441 1.00 91.62 124 THR A C 1
ATOM 1003 O O . THR A 1 124 ? -26.663 15.170 17.347 1.00 91.62 124 THR A O 1
ATOM 1006 N N . ARG A 1 125 ? -28.522 15.599 16.169 1.00 90.62 125 ARG A N 1
ATOM 1007 C CA . ARG A 1 125 ? -28.887 16.819 16.921 1.00 90.62 125 ARG A CA 1
ATOM 1008 C C . ARG A 1 125 ? -28.886 16.594 18.440 1.00 90.62 125 ARG A C 1
ATOM 1010 O O . ARG A 1 125 ? -28.362 17.423 19.181 1.00 90.62 125 ARG A O 1
ATOM 1017 N N . LEU A 1 126 ? -29.417 15.452 18.885 1.00 91.06 126 LEU A N 1
ATOM 1018 C CA . LEU A 1 126 ? -29.506 15.066 20.299 1.00 91.06 126 LEU A CA 1
ATOM 1019 C C . LEU A 1 126 ? -28.163 14.602 20.891 1.00 91.06 126 LEU A C 1
ATOM 1021 O O . LEU A 1 126 ? -27.974 14.664 22.100 1.00 91.06 126 LEU A O 1
ATOM 1025 N N . ARG A 1 127 ? -27.218 14.165 20.048 1.00 87.75 127 ARG A N 1
ATOM 1026 C CA . ARG A 1 127 ? -25.880 13.678 20.431 1.00 87.75 127 ARG A CA 1
ATOM 1027 C C . ARG A 1 127 ? -24.758 14.651 20.040 1.00 87.75 127 ARG A C 1
ATOM 1029 O O . ARG A 1 127 ? -23.590 14.283 19.983 1.00 87.75 127 ARG A O 1
ATOM 1036 N N . SER A 1 128 ? -25.094 15.911 19.783 1.00 87.00 128 SER A N 1
ATOM 1037 C CA . SER A 1 128 ? -24.163 16.917 19.254 1.00 87.00 128 SER A CA 1
ATOM 1038 C C . SER A 1 128 ? -23.021 17.289 20.214 1.00 87.00 128 SER A C 1
ATOM 1040 O O . SER A 1 128 ? -21.967 17.720 19.748 1.00 87.00 128 SER A O 1
ATOM 1042 N N . ARG A 1 129 ? -23.198 17.074 21.528 1.00 87.62 129 ARG A N 1
ATOM 1043 C CA . ARG A 1 129 ? -22.213 17.375 22.591 1.00 87.62 129 ARG A CA 1
ATOM 1044 C C . ARG A 1 129 ? -21.329 16.185 23.000 1.00 87.62 129 ARG A C 1
ATOM 1046 O O . ARG A 1 129 ? -20.748 16.214 24.081 1.00 87.62 129 ARG A O 1
ATOM 1053 N N . MET A 1 130 ? -21.257 15.119 22.199 1.00 89.06 130 MET A N 1
ATOM 1054 C CA . MET A 1 130 ? -20.327 14.014 22.469 1.00 89.06 130 MET A CA 1
ATOM 1055 C C . MET A 1 130 ? -18.873 14.508 22.447 1.00 89.06 130 MET A C 1
ATOM 1057 O 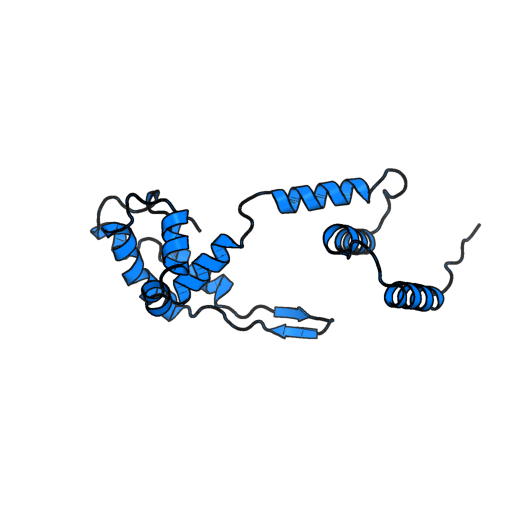O . MET A 1 130 ? -18.497 15.261 21.549 1.00 89.06 130 MET A O 1
ATOM 1061 N N . GLY A 1 131 ? -18.076 14.075 23.428 1.00 90.50 131 GLY A N 1
ATOM 1062 C CA . GLY A 1 131 ? -16.631 14.313 23.445 1.00 90.50 131 GLY A CA 1
ATOM 1063 C C . GLY A 1 131 ? -15.918 13.531 22.341 1.00 90.50 131 GLY A C 1
ATOM 1064 O O . GLY A 1 131 ? -16.450 12.534 21.847 1.00 90.50 131 GLY A O 1
ATOM 1065 N N . GLU A 1 132 ? -14.723 13.986 21.969 1.00 90.69 132 GLU A N 1
ATOM 1066 C CA . GLU A 1 132 ? -13.911 13.412 20.888 1.00 90.69 132 GLU A CA 1
ATOM 1067 C C . GLU A 1 132 ? -13.619 11.925 21.109 1.00 90.69 132 GLU A C 1
ATOM 1069 O O . GLU A 1 132 ? -13.958 11.108 20.261 1.00 90.69 132 GLU A O 1
ATOM 1074 N N . GLU A 1 133 ? -13.147 11.560 22.301 1.00 91.94 133 GLU A N 1
ATOM 1075 C CA . GLU A 1 133 ? -12.876 10.170 22.683 1.00 91.94 133 GLU A CA 1
ATOM 1076 C C . GLU A 1 133 ? -14.120 9.271 22.540 1.00 91.94 133 GLU A C 1
ATOM 1078 O O . GLU A 1 133 ? -14.069 8.176 21.985 1.00 91.94 133 GLU A O 1
ATOM 1083 N N . THR A 1 134 ? -15.286 9.719 23.020 1.00 90.88 134 THR A N 1
ATOM 1084 C CA . THR A 1 134 ? -16.517 8.917 22.916 1.00 90.88 134 THR A CA 1
ATOM 1085 C C . THR A 1 134 ? -16.977 8.784 21.464 1.00 90.88 134 THR A C 1
ATOM 1087 O O . THR A 1 134 ? -17.506 7.738 21.075 1.00 90.88 134 THR A O 1
ATOM 1090 N N . LEU A 1 135 ? -16.810 9.840 20.663 1.00 92.50 135 LEU A N 1
ATOM 1091 C CA . LEU A 1 135 ? -17.124 9.815 19.240 1.00 92.50 135 LEU A CA 1
ATOM 1092 C C . LEU A 1 135 ? -16.211 8.833 18.501 1.00 92.50 135 LEU A C 1
ATOM 1094 O O . LEU A 1 135 ? -16.735 8.000 17.765 1.00 92.50 135 LEU A O 1
ATOM 1098 N N . GLU A 1 136 ? -14.901 8.876 18.751 1.00 91.88 136 GLU A N 1
ATOM 1099 C CA . GLU A 1 136 ? -13.921 7.967 18.151 1.00 91.88 136 GLU A CA 1
ATOM 1100 C C . GLU A 1 136 ? -14.261 6.505 18.459 1.00 91.88 136 GLU A C 1
ATOM 1102 O O . GLU A 1 136 ? -14.432 5.708 17.537 1.00 91.88 136 GLU A O 1
ATOM 1107 N N . HIS A 1 137 ? -14.461 6.156 19.735 1.00 91.38 137 HIS A N 1
ATOM 1108 C CA . HIS A 1 137 ? -14.818 4.790 20.128 1.00 91.38 137 HIS A CA 1
ATOM 1109 C C . HIS A 1 137 ? -16.129 4.322 19.480 1.00 91.38 137 HIS A C 1
ATOM 1111 O O . HIS A 1 137 ? -16.213 3.199 18.982 1.00 91.38 137 HIS A O 1
ATOM 1117 N N . THR A 1 138 ? -17.152 5.185 19.432 1.00 91.50 138 THR A N 1
ATOM 1118 C CA . THR A 1 138 ? -18.439 4.835 18.805 1.00 91.50 138 THR A CA 1
ATOM 1119 C C . THR A 1 138 ? -18.287 4.642 17.296 1.00 91.50 138 THR A C 1
ATOM 1121 O O . THR A 1 138 ? -18.874 3.719 16.735 1.00 91.50 138 THR A O 1
ATOM 1124 N N . MET A 1 139 ? -17.505 5.496 16.630 1.00 92.94 139 MET A N 1
ATOM 1125 C CA . MET A 1 139 ? -17.216 5.369 15.201 1.00 92.94 139 MET A CA 1
ATOM 1126 C C . MET A 1 139 ? -16.441 4.089 14.905 1.00 92.94 139 MET A C 1
ATOM 1128 O O . MET A 1 139 ? -16.809 3.379 13.975 1.00 92.94 139 MET A O 1
ATOM 1132 N N . ARG A 1 140 ? -15.439 3.751 15.724 1.00 91.38 140 ARG A N 1
ATOM 1133 C CA . ARG A 1 140 ? -14.663 2.514 15.587 1.00 91.38 140 ARG A CA 1
ATOM 1134 C C . ARG A 1 140 ? -15.561 1.281 15.679 1.00 91.38 140 ARG A C 1
ATOM 1136 O O . ARG A 1 140 ? -15.491 0.423 14.811 1.00 91.38 140 ARG A O 1
ATOM 1143 N N . ILE A 1 141 ? -16.470 1.237 16.657 1.00 90.19 141 ILE A N 1
ATOM 1144 C CA . ILE A 1 141 ? -17.462 0.154 16.774 1.00 90.19 141 ILE A CA 1
ATOM 1145 C C . ILE A 1 141 ? -18.417 0.141 15.570 1.00 90.19 141 ILE A C 1
ATOM 1147 O O . ILE A 1 141 ? -18.766 -0.921 15.077 1.00 90.19 141 ILE A O 1
ATOM 1151 N N . CYS A 1 142 ? -18.851 1.302 15.077 1.00 90.31 142 CYS A N 1
ATOM 1152 C CA . CYS A 1 142 ? -19.786 1.375 13.952 1.00 90.31 142 CYS A CA 1
ATOM 1153 C C . CYS A 1 142 ? -19.174 0.915 12.618 1.00 90.31 142 CYS A C 1
ATOM 1155 O O . CYS A 1 142 ? -19.901 0.400 11.772 1.00 90.31 142 CYS A O 1
ATOM 1157 N N . ILE A 1 143 ? -17.879 1.160 12.407 1.00 90.19 143 ILE A N 1
ATOM 1158 C CA . ILE A 1 143 ? -17.187 0.878 11.142 1.00 90.19 143 ILE A CA 1
ATOM 1159 C C . ILE A 1 143 ? -16.561 -0.521 11.158 1.00 90.19 143 ILE A C 1
ATOM 1161 O O . ILE A 1 143 ? -16.704 -1.249 10.182 1.00 90.19 143 ILE A O 1
ATOM 1165 N N . GLU A 1 144 ? -15.892 -0.884 12.256 1.00 89.88 144 GLU A N 1
ATOM 1166 C CA . GLU A 1 144 ? -15.079 -2.106 12.374 1.00 89.88 144 GLU A CA 1
ATOM 1167 C C . GLU A 1 144 ? -15.697 -3.152 13.317 1.00 89.88 144 GLU A C 1
ATOM 1169 O O . GLU A 1 144 ? -15.171 -4.253 13.472 1.00 89.88 144 GLU A O 1
ATOM 1174 N N . GLY A 1 145 ? -16.787 -2.810 14.008 1.00 87.81 145 GLY A N 1
ATOM 1175 C CA . GLY A 1 145 ? -17.427 -3.714 14.956 1.00 87.81 145 GLY A CA 1
ATOM 1176 C C . GLY A 1 145 ? -18.146 -4.879 14.272 1.00 87.81 145 GLY A C 1
ATOM 1177 O O . GLY A 1 145 ? -18.560 -4.783 13.113 1.00 87.81 145 GLY A O 1
ATOM 1178 N N . PRO A 1 146 ? -18.336 -5.996 14.993 1.00 87.00 146 PRO A N 1
ATOM 1179 C CA . PRO A 1 146 ? -19.044 -7.146 14.457 1.00 87.00 146 PRO A CA 1
ATOM 1180 C C . PRO A 1 146 ? -20.522 -6.809 14.223 1.00 87.00 146 PRO A C 1
ATOM 1182 O O . PRO A 1 146 ? -21.140 -6.077 14.995 1.00 87.00 146 PRO A O 1
ATOM 1185 N N . GLN A 1 147 ? -21.118 -7.398 13.183 1.00 85.06 147 GLN A N 1
ATOM 1186 C CA . GLN A 1 147 ? -22.536 -7.188 12.862 1.00 85.06 147 GLN A CA 1
ATOM 1187 C C . GLN A 1 147 ? -23.468 -7.668 13.988 1.00 85.06 147 GLN A C 1
ATOM 1189 O O . GLN A 1 147 ? -24.550 -7.117 14.185 1.00 85.06 147 GLN A O 1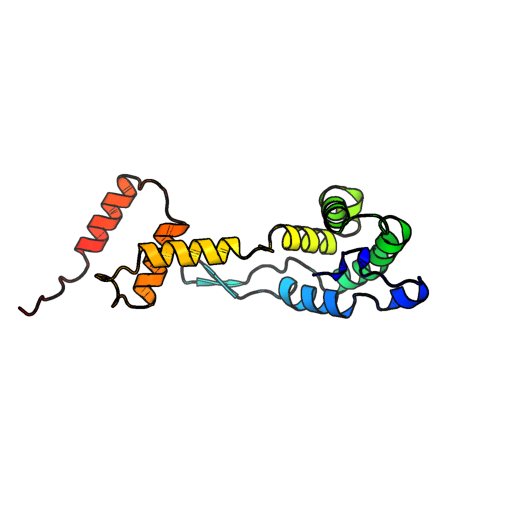
ATOM 1194 N N . GLN A 1 148 ? -23.045 -8.700 14.721 1.00 87.69 148 GLN A N 1
ATOM 1195 C CA . GLN A 1 148 ? -23.733 -9.235 15.888 1.00 87.69 148 GLN A CA 1
ATOM 1196 C C . GLN A 1 148 ? -22.711 -9.506 16.988 1.00 87.69 148 GLN A C 1
ATOM 1198 O O . GLN A 1 148 ? -21.623 -10.020 16.728 1.00 87.69 148 GLN A O 1
ATOM 1203 N N . LEU A 1 149 ? -23.067 -9.163 18.222 1.00 87.38 149 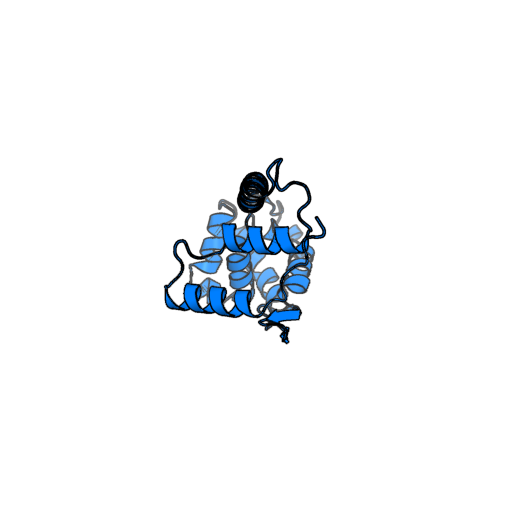LEU A N 1
ATOM 1204 C CA . LEU A 1 149 ? -22.274 -9.523 19.390 1.00 87.38 149 LEU A CA 1
ATOM 1205 C C . LEU A 1 149 ? -22.616 -10.952 19.806 1.00 87.38 149 LEU A C 1
ATOM 1207 O O . LEU A 1 149 ? -23.787 -11.329 19.818 1.00 87.38 149 LEU A O 1
ATOM 1211 N N . SER A 1 150 ? -21.596 -11.728 20.173 1.00 92.12 150 SER A N 1
ATOM 1212 C CA . SER A 1 150 ? -21.831 -13.009 20.834 1.00 92.12 150 SER A CA 1
ATOM 1213 C C . SER A 1 150 ? -22.460 -12.775 22.211 1.00 92.12 150 SER A C 1
ATOM 1215 O O . SER A 1 150 ? -22.210 -11.746 22.846 1.00 92.12 150 SER A O 1
ATOM 1217 N N . GLU A 1 151 ? -23.251 -13.735 22.686 1.00 92.94 151 GLU A N 1
ATOM 1218 C CA . GLU A 1 151 ? -23.888 -13.662 24.006 1.00 92.94 151 GLU A CA 1
ATOM 1219 C C . GLU A 1 151 ? -22.845 -13.497 25.121 1.00 92.94 151 GLU A C 1
ATOM 1221 O O . GLU A 1 151 ? -22.972 -12.614 25.963 1.00 92.94 151 GLU A O 1
ATOM 1226 N N . GLN A 1 152 ? -21.727 -14.223 25.022 1.00 93.06 152 GLN A N 1
ATOM 1227 C CA . GLN A 1 152 ? -20.593 -14.115 25.946 1.00 93.06 152 GLN A CA 1
ATOM 1228 C C . GLN A 1 152 ? -19.989 -12.702 25.970 1.00 93.06 152 GLN A C 1
ATOM 1230 O O . GLN A 1 152 ? -19.692 -12.155 27.031 1.00 93.06 152 GLN A O 1
ATOM 1235 N N . THR A 1 153 ? -19.814 -12.079 24.798 1.00 90.44 153 THR A N 1
ATOM 1236 C CA . THR A 1 153 ? -19.305 -10.703 24.708 1.00 90.44 153 THR A CA 1
ATOM 1237 C C . THR A 1 153 ? -20.295 -9.711 25.312 1.00 90.44 153 THR A C 1
ATOM 1239 O O . THR A 1 153 ? -19.887 -8.772 25.993 1.00 90.44 153 THR A O 1
ATOM 1242 N N . LEU A 1 154 ? -21.593 -9.911 25.080 1.00 89.56 154 LEU A N 1
ATOM 1243 C CA . LEU A 1 154 ? -22.639 -9.051 25.621 1.00 89.56 154 LEU A CA 1
ATOM 1244 C C . LEU A 1 154 ? -22.692 -9.124 27.152 1.00 89.56 154 LEU A C 1
ATOM 1246 O O . LEU A 1 154 ? -22.717 -8.079 27.802 1.00 89.56 154 LEU A O 1
ATOM 1250 N N . GLU A 1 155 ? -22.658 -10.328 27.724 1.00 93.88 155 GLU A N 1
ATOM 1251 C CA . GLU A 1 155 ? -22.604 -10.542 29.175 1.00 93.88 155 GLU A CA 1
ATOM 1252 C C . GLU A 1 155 ? -21.382 -9.859 29.791 1.00 93.88 155 GLU A C 1
ATOM 1254 O O . GLU A 1 155 ? -21.514 -9.100 30.754 1.00 93.88 155 GLU A O 1
ATOM 1259 N N . HIS A 1 156 ? -20.212 -10.027 29.171 1.00 93.56 156 HIS A N 1
ATOM 1260 C CA . HIS A 1 156 ? -18.986 -9.369 29.608 1.00 93.56 156 HIS A CA 1
ATOM 1261 C C . HIS A 1 156 ? -19.112 -7.835 29.602 1.00 93.56 156 HIS A C 1
ATOM 1263 O O . HIS A 1 156 ? -18.751 -7.176 30.578 1.00 93.56 156 HIS A O 1
ATOM 1269 N N . ILE A 1 157 ? -19.665 -7.243 28.534 1.00 88.94 157 ILE A N 1
ATOM 1270 C CA . ILE A 1 157 ? -19.891 -5.789 28.447 1.00 88.94 157 ILE A CA 1
ATOM 1271 C C . ILE A 1 157 ? -20.847 -5.312 29.551 1.00 88.94 157 ILE A C 1
ATOM 1273 O O . ILE A 1 157 ? -20.617 -4.258 30.151 1.00 88.94 157 ILE A O 1
ATOM 1277 N N . ILE A 1 158 ? -21.915 -6.065 29.829 1.00 90.81 158 ILE A N 1
ATOM 1278 C CA . ILE A 1 158 ? -22.887 -5.729 30.879 1.00 90.81 158 ILE A CA 1
ATOM 1279 C C . ILE A 1 158 ? -22.217 -5.730 32.256 1.00 90.81 158 ILE A C 1
ATOM 1281 O O . ILE A 1 158 ? -22.426 -4.796 33.036 1.00 90.81 158 ILE A O 1
ATOM 1285 N N . ASP A 1 159 ? -21.408 -6.742 32.557 1.00 93.69 159 ASP A N 1
ATOM 1286 C CA . ASP A 1 159 ? -20.724 -6.848 33.844 1.00 93.69 159 ASP A CA 1
ATOM 1287 C C . ASP A 1 159 ? -19.642 -5.780 34.026 1.00 93.69 159 ASP A C 1
ATOM 1289 O O . ASP A 1 159 ? -19.543 -5.196 35.108 1.00 93.69 159 ASP A O 1
ATOM 1293 N N . GLU A 1 160 ? -18.898 -5.430 32.975 1.00 90.69 160 GLU A N 1
ATOM 1294 C CA . GLU A 1 160 ? -17.983 -4.283 33.003 1.00 90.69 160 GLU A CA 1
ATOM 1295 C C . GLU A 1 160 ? -18.738 -2.971 33.245 1.00 90.69 160 GLU A C 1
ATOM 1297 O O . GLU A 1 160 ? -18.367 -2.179 34.116 1.00 90.69 160 GLU A O 1
ATOM 1302 N N . TYR A 1 161 ? -19.863 -2.756 32.557 1.00 86.19 161 TYR A N 1
ATOM 1303 C CA . TYR A 1 161 ? -20.666 -1.547 32.738 1.00 86.19 161 TYR A CA 1
ATOM 1304 C C . TYR A 1 161 ? -21.248 -1.433 34.155 1.00 86.19 161 TYR A C 1
ATOM 1306 O O . TYR A 1 161 ? -21.324 -0.333 34.706 1.00 86.19 161 TYR A O 1
ATOM 1314 N N . ARG A 1 162 ? -21.610 -2.555 34.793 1.00 88.19 162 ARG A N 1
ATOM 1315 C CA . ARG A 1 162 ? -22.078 -2.588 36.193 1.00 88.19 162 ARG A CA 1
ATOM 1316 C C . ARG A 1 162 ? -21.019 -2.125 37.194 1.00 88.19 162 ARG A C 1
ATOM 1318 O O . ARG A 1 162 ? -21.390 -1.576 38.232 1.00 88.19 162 ARG A O 1
ATOM 1325 N N . LYS A 1 163 ? -19.731 -2.329 36.901 1.00 90.19 163 LYS A N 1
ATOM 1326 C CA . LYS A 1 163 ? -18.612 -1.889 37.755 1.00 90.19 163 LYS A CA 1
ATOM 1327 C C . LYS A 1 163 ? -18.389 -0.376 37.686 1.00 90.19 163 LYS A C 1
ATOM 1329 O O . LYS A 1 163 ? -17.816 0.203 38.610 1.00 90.19 163 LYS A O 1
ATOM 1334 N N . ILE A 1 164 ? -18.858 0.287 36.626 1.00 85.50 164 ILE A N 1
ATOM 1335 C CA . ILE A 1 164 ? -18.724 1.737 36.468 1.00 85.50 164 ILE A CA 1
ATOM 1336 C C . ILE A 1 164 ? -19.574 2.451 37.524 1.00 85.50 164 ILE A C 1
ATOM 1338 O O . ILE A 1 164 ? -20.772 2.206 37.688 1.00 85.50 164 ILE A O 1
ATOM 1342 N N . LYS A 1 165 ? -18.952 3.392 38.245 1.00 79.38 165 LYS A N 1
ATOM 1343 C CA . LYS A 1 165 ? -19.623 4.192 39.276 1.00 79.38 165 LYS A CA 1
ATOM 1344 C C . LYS A 1 165 ? -20.830 4.913 38.672 1.00 79.38 165 LYS A C 1
ATOM 1346 O O . LYS A 1 165 ? -20.694 5.649 37.694 1.00 79.38 165 LYS A O 1
ATOM 1351 N N . ARG A 1 166 ? -22.010 4.745 39.281 1.00 75.88 166 ARG A N 1
ATOM 1352 C CA . ARG A 1 166 ? -23.234 5.429 38.835 1.00 75.88 166 ARG A CA 1
ATOM 1353 C C . ARG A 1 166 ? -22.982 6.934 38.754 1.00 75.88 166 ARG A C 1
ATOM 1355 O O . ARG A 1 166 ? -22.582 7.555 39.742 1.00 75.88 166 ARG A O 1
ATOM 1362 N N . ARG A 1 167 ? -23.234 7.525 37.583 1.00 67.75 167 ARG A N 1
ATOM 1363 C CA . ARG A 1 167 ? -23.219 8.983 37.428 1.00 67.75 167 ARG A CA 1
ATOM 1364 C C . ARG A 1 167 ? -24.313 9.551 38.331 1.00 67.75 167 ARG A C 1
ATOM 1366 O O . ARG A 1 167 ? -25.475 9.176 38.193 1.00 67.75 167 ARG A O 1
ATOM 1373 N N . LYS A 1 168 ? -23.944 10.422 39.275 1.00 62.44 168 LYS A N 1
ATOM 1374 C CA . LYS A 1 168 ? -24.928 11.184 40.050 1.00 62.44 168 LYS A CA 1
ATOM 1375 C C . LYS A 1 168 ? -25.633 12.120 39.075 1.00 62.44 168 LYS A C 1
ATOM 1377 O O . LYS A 1 168 ? -25.016 13.059 38.581 1.00 62.44 168 LYS A O 1
ATOM 1382 N N . ILE A 1 169 ? -26.894 11.838 38.773 1.00 63.69 169 ILE A N 1
ATOM 1383 C CA . ILE A 1 169 ? -27.762 12.818 38.130 1.00 63.69 169 ILE A CA 1
ATOM 1384 C C . ILE A 1 169 ? -28.081 13.824 39.230 1.00 63.69 169 ILE A C 1
ATOM 1386 O O . ILE A 1 169 ? -28.784 13.495 40.184 1.00 63.69 169 ILE A O 1
ATOM 1390 N N . VAL A 1 170 ? -27.465 15.001 39.158 1.00 56.88 170 VAL A N 1
ATOM 1391 C CA . VAL A 1 170 ? -27.919 16.142 39.948 1.00 56.88 170 VAL A CA 1
ATOM 1392 C C . VAL A 1 170 ? -29.188 16.608 39.247 1.00 56.88 170 VAL A C 1
ATOM 1394 O O . VAL A 1 170 ? -29.109 17.097 38.120 1.00 56.88 170 VAL A O 1
ATOM 1397 N N . LEU A 1 171 ? -30.332 16.285 39.850 1.00 48.62 171 LEU A N 1
ATOM 1398 C CA . LEU A 1 171 ? -31.642 16.774 39.426 1.00 48.62 171 LEU A CA 1
ATOM 1399 C C . LEU A 1 171 ? -31.781 18.255 39.778 1.00 48.62 171 LEU A C 1
ATOM 1401 O O . LEU A 1 171 ? -31.281 18.636 40.862 1.00 48.62 171 LEU A O 1
#

InterPro domains:
  IPR008906 HAT, C-terminal dimerisation domain [PF05699] (89-139)
  IPR012337 Ribonuclease H-like superfamily [SSF53098] (89-140)

Radius of gyration: 23.97 Å; chains: 1; bounding box: 52×33×64 Å

Foldseek 3Di:
DCQLFLVPDDPDPVVLQCRCLVVLLVVCVVQQDWDFDQDPNDTDTDHRQADSVLQSVLSNVVSVCCNPPVNVDGSVVSLCCCQPDPVNCVSRVRVNVVSVVVVPPPPDCVVVVLLVVLLDVQCDPVNVPDDPVRSVVSSCCVPVNDPDDDPVRVVVVVVVVVPDDDDPPPD

=== Feature glossary ===
Reading guide. The protein is described through the following features:

Foldseek 3Di. A 3Di character summarizes, for each residue, the relative orientation of the Cα frame of its nearest spatial neighbor. Because it encodes fold topology rather than chemistry, 3Di alignments detect remote structural similarity that sequence alignment misses.

Contact-map, Ramachandran, and PAE plots. Plot images: a contact map (which residues are close in 3D, as an N×N binary image), a Ramachandran scatter (backbone torsion angles, revealing secondary-structure composition at a glance), and — for AlphaFold structures — a PAE heatmap (pairwise prediction confidence).

Radius of gyration, Cα contacts, bounding box. Radius of gyration (Rg) is the root-mean-square distance of Cα atoms from their centroid — a single number for overall size and compactness. A globular domain of N residues has Rg ≈ 2.2·N^0.38 Å; an extended or disordered chain has a much larger Rg. The Cα contact count is the number of residue pairs whose Cα atoms are within 8 Å and are more than four positions apart in sequence — a standard proxy for tertiary packing density. The bounding box is the smallest axis-aligned box enclosing all Cα atoms.

Secondary structure (8-state, DSSP). Eight-state secondary structure (DSSP): H is the canonical α-helix, G the tighter 3₁₀-helix, I the wider π-helix; E/B are β-structure, T and S are turns and bends, and '-' is everything else. DSSP derives these from the pattern of main-chain N–H···O=C hydrogen bonds, not from the sequence.

B-factor. B-factor (Debye–Waller factor) reflects atomic displacement in the crystal lattice. It is an experimental observable (units Å²), not a prediction; low values mean the atom is pinned down, high values mean it moves or is heterogeneous across the crystal.

pLDDT. pLDDT is the predicted lDDT-Cα score: AlphaFold's confidence that the local environment of each residue (all inter-atomic distances within 15 Å) is correctly placed. It is a per-residue number between 0 and 100, with higher meaning more reliable.

Nearest PDB structures. Nearest PDB neighbors are the top structural matches found by Foldseek when searching this structure against the entire Protein Data Bank. Each hit reports a TM-score (0 to 1; >0.5 almost always implies the same fold) and an E-value. These are *structural* homologs — they may share no detectable sequence similarity.

Solvent-accessible surface area. Accessible surface area quantifies burial. A residue with SASA near zero is packed into the hydrophobic core; one with SASA >100 Å² sits on the surface. Computed here via the Shrake–Rupley numerical algorithm with a 1.4 Å probe.

Rendered structure images. Structure images are PyMOL renders from six orthogonal camera directions. Cartoon representation draws helices as coils and strands as arrows; sticks shows the backbone as bonds; surface shows the solvent-excluded envelope. Rainbow coloring maps sequence position to hue (blue→red, N→C); chain coloring assigns a distinct color per polypeptide.

Backbone torsions (φ/ψ). φ (phi) and ψ (psi) are the two rotatable backbone dihedrals per residue: φ is the C(i-1)–N–Cα–C torsion, ψ is the N–Cα–C–N(i+1) torsion, both in degrees on (−180°, 180°]. α-helical residues cluster near (−60°, −45°); β-strand residues near (−120°, +130°). A Ramachandran plot is simply a scatter of (φ, ψ) for every residue.

Predicted aligned error. Predicted Aligned Error (PAE) is an AlphaFold confidence matrix: entry (i, j) is the expected error in the position of residue j, in ångströms, when the prediction is superimposed on the true structure at residue i. Low PAE within a block of residues means that block is internally rigid and well-predicted; high PAE between two blocks means their relative placement is uncertain even if each block individually is confident.

mmCIF coordinates. Structure coordinates are given as an mmCIF _atom_site loop: one row per atom with element, residue name, chain id, sequence number, and x/y/z position in Å. Only the four main-chain atoms per residue are included here; side chains are omitted to keep the record compact.

InterPro / GO / CATH / organism. Database cross-references. InterPro integrates a dozen domain/family signature databases into unified entries with residue-range hits. GO terms attach function/process/location labels with evidence codes. CATH codes position the fold in a four-level structural taxonomy. Organism is the NCBI-taxonomy species name.

Secondary structure (3-state, P-SEA). SS3 is a coarse helix/strand/coil call (letters a/b/c) made by the P-SEA algorithm from inter-Cα distances and dihedrals. It is less detailed than DSSP but needs only Cα positions.

Sequence. Sequence gives the chain of amino acids in standard one-letter code (A=alanine, C=cysteine, …, Y=tyrosine), read N→C. It is the only feature that is directly encoded by the gene; all structural features are derived from the folded form of this sequence.